Protein AF-A0A660XTS9-F1 (afdb_monomer)

Structure (mmCIF, N/CA/C/O backbone):
data_AF-A0A660XTS9-F1
#
_entry.id   AF-A0A660XTS9-F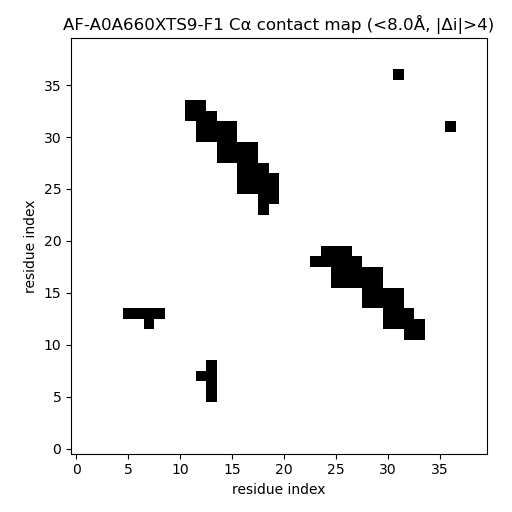1
#
loop_
_atom_site.group_PDB
_atom_site.id
_atom_site.type_symbol
_atom_site.label_atom_id
_atom_site.label_alt_id
_atom_site.label_comp_id
_atom_site.label_asym_id
_atom_site.label_entity_id
_atom_site.label_seq_id
_atom_site.pdbx_PDB_ins_code
_atom_site.Cartn_x
_atom_site.Cartn_y
_atom_site.Cartn_z
_atom_site.occupancy
_atom_site.B_iso_or_equiv
_atom_site.auth_seq_id
_atom_site.auth_comp_id
_atom_site.auth_asym_id
_atom_site.auth_atom_id
_atom_site.pdbx_PDB_model_num
ATOM 1 N N . MET A 1 1 ? -9.688 -8.562 -14.514 1.00 48.28 1 MET A N 1
ATOM 2 C CA . MET A 1 1 ? -9.365 -7.237 -13.947 1.00 48.28 1 MET A CA 1
ATOM 3 C C . MET A 1 1 ? -8.517 -6.505 -14.970 1.00 48.28 1 MET A C 1
ATOM 5 O O . MET A 1 1 ? -7.485 -7.033 -15.363 1.00 48.28 1 MET A O 1
ATOM 9 N N . GLU A 1 2 ? -8.994 -5.375 -15.491 1.00 44.75 2 GLU A N 1
ATOM 10 C CA . GLU A 1 2 ? -8.236 -4.560 -16.448 1.00 44.75 2 GLU A CA 1
ATOM 11 C C . GLU A 1 2 ? -7.161 -3.756 -15.705 1.00 44.75 2 GLU A C 1
ATOM 13 O O . GLU A 1 2 ? -7.446 -2.733 -15.094 1.00 44.75 2 GLU A O 1
ATOM 18 N N . PHE A 1 3 ? -5.908 -4.207 -15.769 1.00 54.75 3 PHE A N 1
ATOM 19 C CA . PHE A 1 3 ? -4.742 -3.454 -15.281 1.00 54.75 3 PHE A CA 1
ATOM 20 C C . PHE A 1 3 ? -4.284 -2.355 -16.268 1.00 54.75 3 PHE A C 1
ATOM 22 O O . PHE A 1 3 ? -3.245 -1.727 -16.066 1.00 54.75 3 PHE A O 1
ATOM 29 N N . SER A 1 4 ? -5.051 -2.108 -17.339 1.00 55.09 4 SER A N 1
ATOM 30 C CA . SER A 1 4 ? -4.666 -1.287 -18.500 1.00 55.09 4 SER A CA 1
ATOM 31 C C . SER A 1 4 ? -4.504 0.215 -18.226 1.00 55.09 4 SER A C 1
ATOM 33 O O . SER A 1 4 ? -4.051 0.937 -19.110 1.00 55.09 4 SER A O 1
ATOM 35 N N . VAL A 1 5 ? -4.827 0.703 -17.021 1.00 60.47 5 VAL A N 1
ATOM 36 C CA . VAL A 1 5 ? -4.725 2.134 -16.655 1.00 60.47 5 VAL A CA 1
ATOM 37 C C . VAL A 1 5 ? -3.574 2.418 -15.676 1.00 60.47 5 VAL A C 1
ATOM 39 O O . VAL A 1 5 ? -3.331 3.569 -15.316 1.00 60.47 5 VAL A O 1
ATOM 42 N N . LEU A 1 6 ? -2.818 1.399 -15.250 1.00 66.94 6 LEU A N 1
ATOM 43 C CA . LEU A 1 6 ? -1.676 1.606 -14.357 1.00 66.94 6 LEU A CA 1
ATOM 44 C C . LEU A 1 6 ? -0.526 2.277 -15.121 1.00 66.94 6 LEU A C 1
ATOM 46 O O . LEU A 1 6 ? 0.214 1.638 -15.872 1.00 66.94 6 LEU A O 1
ATOM 50 N N . LYS A 1 7 ? -0.385 3.593 -14.932 1.00 67.62 7 LYS A N 1
ATOM 51 C CA . LYS A 1 7 ? 0.763 4.361 -15.416 1.00 67.62 7 LYS A CA 1
ATOM 52 C C . LYS A 1 7 ? 1.946 4.126 -14.491 1.00 67.62 7 LYS A C 1
ATOM 54 O O . LYS A 1 7 ? 2.014 4.687 -13.403 1.00 67.62 7 LYS A O 1
ATOM 59 N N . PHE A 1 8 ? 2.861 3.286 -14.953 1.00 76.31 8 PHE A N 1
ATOM 60 C CA . PHE A 1 8 ? 4.175 3.143 -14.348 1.00 76.31 8 PHE A CA 1
ATOM 61 C C . PHE A 1 8 ? 5.010 4.377 -14.686 1.00 76.31 8 PHE A C 1
ATOM 63 O O . PHE A 1 8 ? 4.977 4.859 -15.819 1.00 76.31 8 PHE A O 1
ATOM 70 N N . ASP A 1 9 ? 5.744 4.866 -13.699 1.00 77.94 9 ASP A N 1
ATOM 71 C CA . ASP A 1 9 ? 6.727 5.927 -13.868 1.00 77.94 9 ASP A CA 1
ATOM 72 C C . ASP A 1 9 ? 7.933 5.433 -14.698 1.00 77.94 9 ASP A C 1
ATOM 74 O O . ASP A 1 9 ? 8.043 4.238 -14.996 1.00 77.94 9 ASP A O 1
ATOM 78 N N . GLU A 1 10 ? 8.871 6.316 -15.050 1.00 77.00 10 GLU A N 1
ATOM 79 C CA . GLU A 1 10 ? 10.048 5.996 -15.882 1.00 77.00 10 GLU A CA 1
ATOM 80 C C . GLU A 1 10 ? 10.916 4.872 -15.287 1.00 77.00 10 GLU A C 1
ATOM 82 O O . GLU A 1 10 ? 11.622 4.163 -16.002 1.00 77.00 10 GLU A O 1
ATOM 87 N N . LYS A 1 11 ? 10.819 4.660 -13.970 1.00 76.81 11 LYS A N 1
ATOM 88 C CA . LYS A 1 11 ? 11.500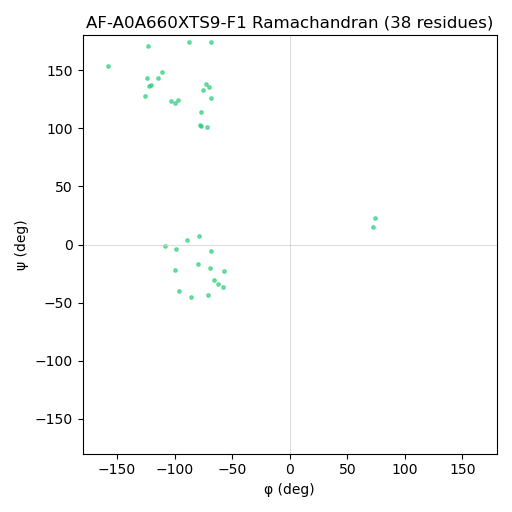 3.584 -13.233 1.00 76.81 11 LYS A CA 1
ATOM 89 C C . LYS A 1 11 ? 10.706 2.272 -13.147 1.00 76.81 11 LYS A C 1
ATOM 91 O O . LYS A 1 11 ? 11.141 1.348 -12.467 1.00 76.81 11 LYS A O 1
ATOM 96 N N . GLY A 1 12 ? 9.540 2.174 -13.790 1.00 79.62 12 GLY A N 1
ATOM 97 C CA . GLY A 1 12 ? 8.6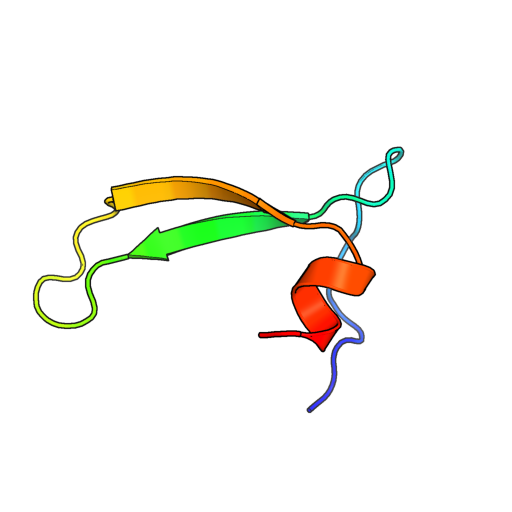91 0.977 -13.748 1.00 79.62 12 GLY A CA 1
ATOM 98 C C . GLY A 1 12 ? 7.954 0.777 -12.418 1.00 79.62 12 GLY A C 1
ATOM 99 O O . GLY A 1 12 ? 7.572 -0.348 -12.093 1.00 79.62 12 GLY A O 1
ATOM 100 N N . LEU A 1 13 ? 7.761 1.855 -11.653 1.00 80.62 13 LEU A N 1
ATOM 101 C CA . LEU A 1 13 ? 7.099 1.869 -10.346 1.00 80.62 13 LEU A CA 1
ATOM 102 C C . LEU A 1 13 ? 5.750 2.590 -10.431 1.00 80.62 13 LEU A C 1
ATOM 104 O O . LEU A 1 13 ? 5.605 3.535 -11.200 1.00 80.62 13 LEU A O 1
ATOM 108 N N . ILE A 1 14 ? 4.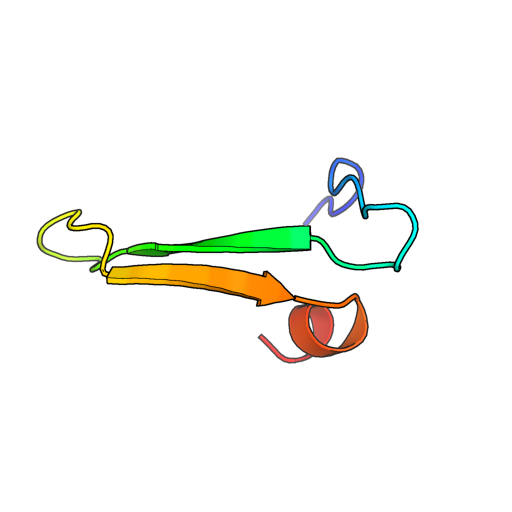785 2.177 -9.615 1.00 84.12 14 ILE A N 1
ATOM 109 C CA . ILE A 1 14 ? 3.531 2.897 -9.383 1.00 84.12 14 ILE A CA 1
ATOM 110 C C . ILE A 1 14 ? 3.460 3.374 -7.931 1.00 84.12 14 ILE A C 1
ATOM 112 O O . ILE A 1 14 ? 3.907 2.649 -7.041 1.00 84.12 14 ILE A O 1
ATOM 116 N N . PRO A 1 15 ? 2.896 4.558 -7.657 1.00 85.94 15 PRO A N 1
ATOM 117 C CA . PRO A 1 15 ? 2.554 4.938 -6.296 1.00 85.94 15 PRO A CA 1
ATOM 118 C C . PRO A 1 15 ? 1.369 4.094 -5.799 1.00 85.94 15 PRO A C 1
ATOM 120 O O . PRO A 1 15 ? 0.379 3.916 -6.508 1.00 85.94 15 PRO A O 1
ATOM 123 N N . ALA A 1 16 ? 1.464 3.595 -4.572 1.00 86.19 16 ALA A N 1
ATOM 124 C CA . ALA A 1 16 ? 0.430 2.839 -3.878 1.00 86.19 16 ALA A CA 1
ATOM 12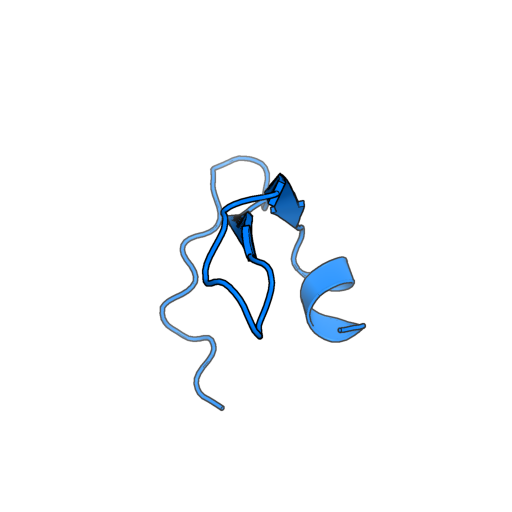5 C C . ALA A 1 16 ? 0.148 3.497 -2.523 1.00 86.19 16 ALA A C 1
ATOM 127 O O . ALA A 1 16 ? 1.064 3.755 -1.745 1.00 86.19 16 ALA A O 1
ATOM 128 N N . ILE A 1 17 ? -1.121 3.781 -2.241 1.00 89.25 17 ILE A N 1
ATOM 129 C CA . ILE A 1 17 ? -1.550 4.359 -0.965 1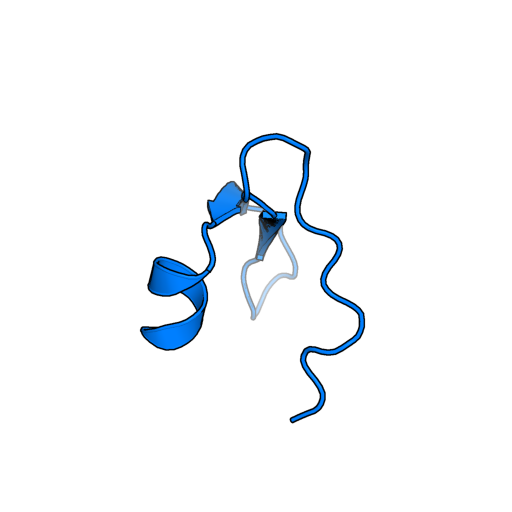.00 89.25 17 ILE A CA 1
ATOM 130 C C . ILE A 1 17 ? -2.173 3.242 -0.139 1.00 89.25 17 ILE A C 1
ATOM 132 O O . ILE A 1 17 ? -3.122 2.600 -0.587 1.00 89.25 17 ILE A O 1
ATOM 136 N N . VAL A 1 18 ? -1.645 3.016 1.062 1.00 89.31 18 VAL A N 1
ATOM 137 C CA . VAL A 1 18 ? -2.208 2.052 2.008 1.00 89.31 18 VAL A CA 1
ATOM 138 C C . VAL A 1 18 ? -3.094 2.794 2.990 1.00 89.31 18 VAL A C 1
ATOM 140 O O . VAL A 1 18 ? -2.657 3.738 3.650 1.00 89.31 18 VAL A O 1
ATOM 143 N N . GLN A 1 19 ? -4.342 2.353 3.068 1.00 92.38 19 GLN A N 1
ATOM 144 C CA . GLN A 1 19 ? -5.382 2.943 3.891 1.00 92.38 19 GLN A CA 1
ATOM 145 C C . GLN A 1 19 ? -5.951 1.878 4.828 1.00 92.38 19 GLN A C 1
ATOM 147 O O . GLN A 1 19 ? -6.095 0.717 4.438 1.00 92.38 19 GLN A O 1
ATOM 152 N N . ASP A 1 20 ? -6.286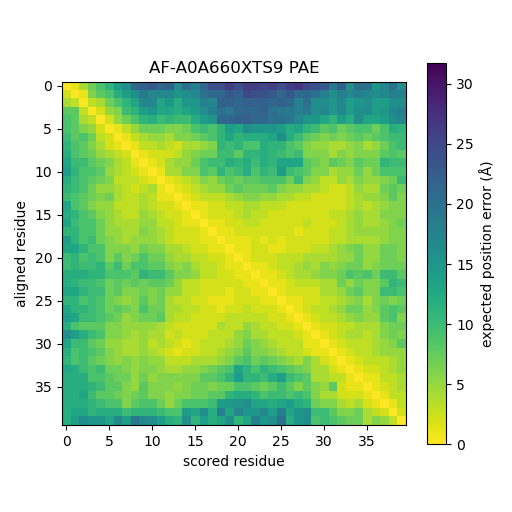 2.266 6.055 1.00 92.00 20 ASP A N 1
ATOM 153 C CA . ASP A 1 20 ? -7.037 1.401 6.957 1.00 92.00 20 ASP A CA 1
ATOM 154 C C . ASP A 1 20 ? -8.471 1.216 6.437 1.00 92.00 20 ASP A C 1
ATOM 156 O O . ASP A 1 20 ? -9.197 2.179 6.188 1.00 92.00 20 ASP A O 1
ATOM 160 N N . VAL A 1 21 ? -8.894 -0.039 6.281 1.00 93.19 21 VAL A N 1
ATOM 161 C CA . VAL A 1 21 ? -10.197 -0.389 5.690 1.00 93.19 21 VAL A CA 1
ATOM 162 C C . VAL A 1 21 ? -11.394 -0.019 6.576 1.00 93.19 21 VAL A C 1
ATOM 164 O O . VAL A 1 21 ? -12.518 0.069 6.087 1.00 93.19 21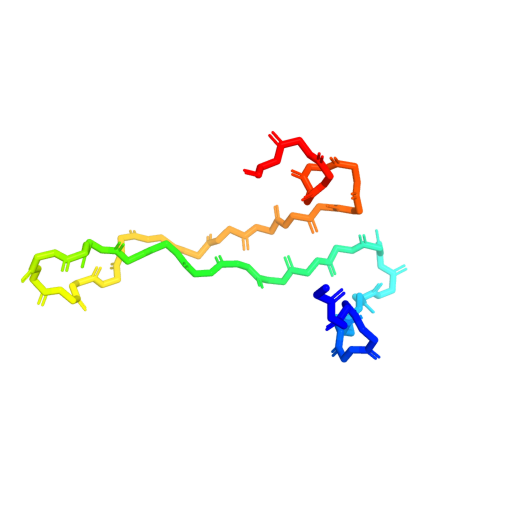 VAL A O 1
ATOM 167 N N . LYS A 1 22 ? -11.187 0.173 7.883 1.00 93.31 22 LYS A N 1
ATOM 168 C CA . LYS A 1 22 ? -12.253 0.455 8.852 1.00 93.31 22 LYS A CA 1
ATOM 169 C C . LYS A 1 22 ? -12.408 1.949 9.103 1.00 93.31 22 LYS A C 1
ATOM 171 O O . LYS A 1 22 ? -13.535 2.415 9.246 1.00 93.31 22 LYS A O 1
ATOM 176 N N . THR A 1 23 ? -11.300 2.681 9.193 1.00 94.81 23 THR A N 1
ATOM 177 C CA . THR A 1 23 ? -11.302 4.115 9.522 1.00 94.81 23 THR A CA 1
ATOM 178 C C . THR A 1 23 ? -11.164 5.007 8.295 1.00 94.81 23 THR A C 1
ATOM 180 O O . THR A 1 23 ? -11.554 6.171 8.346 1.00 94.81 23 THR A O 1
ATOM 183 N N . GLY A 1 24 ? -10.625 4.483 7.190 1.00 90.75 24 GLY A N 1
ATOM 184 C CA . GLY A 1 24 ? -10.272 5.288 6.027 1.00 90.75 24 GLY A CA 1
ATOM 185 C C . GLY A 1 24 ? -9.031 6.159 6.254 1.00 90.75 24 GLY A C 1
ATOM 186 O O . GLY A 1 24 ? -8.785 7.086 5.482 1.00 90.75 24 GLY A O 1
ATOM 187 N N . GLU A 1 25 ? -8.237 5.901 7.292 1.00 93.81 25 GLU A N 1
ATOM 188 C CA . GLU A 1 25 ? -7.006 6.653 7.531 1.00 93.81 25 GLU A CA 1
ATOM 189 C C . GLU A 1 25 ? -5.905 6.221 6.558 1.00 93.81 25 GLU A C 1
ATOM 191 O O . GLU A 1 25 ? -5.674 5.029 6.355 1.00 93.81 25 GLU A O 1
ATOM 196 N N . VAL A 1 26 ? -5.215 7.188 5.947 1.00 90.81 26 VAL A N 1
ATOM 197 C CA . VAL A 1 26 ? -4.049 6.912 5.101 1.00 90.81 26 VAL A CA 1
ATOM 198 C C . VAL A 1 26 ? -2.854 6.613 5.997 1.00 90.81 26 VAL A C 1
ATOM 200 O O . VAL A 1 26 ? -2.362 7.496 6.693 1.00 90.81 26 VAL A O 1
ATOM 203 N N . LEU A 1 27 ? -2.375 5.373 5.944 1.00 91.50 27 LEU A N 1
ATOM 204 C CA . LEU A 1 27 ? -1.277 4.890 6.775 1.00 91.50 27 LEU A CA 1
ATOM 205 C C . LEU A 1 27 ? 0.079 5.198 6.138 1.00 91.50 27 LEU A C 1
ATOM 207 O O . LEU A 1 27 ? 0.999 5.647 6.818 1.00 91.50 27 LEU A O 1
ATOM 211 N N . MET A 1 28 ? 0.218 4.952 4.830 1.00 89.38 28 MET A N 1
ATOM 212 C CA . MET A 1 28 ? 1.477 5.200 4.127 1.00 89.38 28 MET A CA 1
ATOM 213 C C . MET A 1 28 ? 1.319 5.384 2.619 1.00 89.38 28 MET A C 1
ATOM 215 O O . MET A 1 28 ? 0.418 4.831 1.986 1.00 89.38 28 MET A O 1
ATOM 219 N N . LEU A 1 29 ? 2.275 6.117 2.049 1.00 87.62 29 LEU A N 1
ATOM 220 C CA . LEU A 1 29 ? 2.551 6.155 0.620 1.00 87.62 29 LEU A CA 1
ATOM 221 C C . LEU A 1 29 ? 3.743 5.235 0.332 1.00 87.62 29 LEU A C 1
ATOM 223 O O . LEU A 1 29 ? 4.832 5.435 0.869 1.00 87.62 29 LEU A O 1
ATOM 227 N N . ALA A 1 30 ? 3.534 4.246 -0.526 1.00 85.69 30 ALA A N 1
ATOM 228 C CA . ALA A 1 30 ? 4.540 3.296 -0.978 1.00 85.69 30 ALA A CA 1
ATOM 229 C C . ALA A 1 30 ? 4.662 3.325 -2.508 1.00 85.69 30 ALA A C 1
ATOM 231 O O . ALA A 1 30 ? 3.853 3.938 -3.202 1.00 85.69 30 ALA A O 1
ATOM 232 N N . TYR A 1 31 ? 5.674 2.642 -3.039 1.00 83.50 31 TYR A N 1
ATOM 233 C CA . TYR A 1 31 ? 5.821 2.409 -4.472 1.00 83.50 31 TYR A CA 1
ATOM 234 C C . TYR A 1 31 ? 5.877 0.908 -4.741 1.00 83.50 31 TYR A C 1
ATOM 236 O O . TYR A 1 31 ? 6.562 0.177 -4.029 1.00 83.50 31 TYR A O 1
ATOM 244 N N . MET A 1 32 ? 5.171 0.449 -5.772 1.00 82.56 32 MET A N 1
ATOM 245 C CA . MET A 1 32 ? 5.133 -0.956 -6.179 1.00 82.56 32 MET A CA 1
ATOM 246 C C . MET A 1 32 ? 5.628 -1.100 -7.616 1.00 82.56 32 MET A C 1
ATOM 248 O O . MET A 1 32 ? 5.274 -0.307 -8.483 1.00 82.56 32 MET A O 1
ATOM 252 N N . ASN A 1 33 ? 6.445 -2.115 -7.886 1.00 81.50 33 ASN A N 1
ATOM 253 C CA . ASN A 1 33 ? 6.795 -2.502 -9.252 1.00 81.50 33 ASN A CA 1
ATOM 254 C C . ASN A 1 33 ? 5.757 -3.501 -9.808 1.00 81.50 33 ASN A C 1
ATOM 256 O O . ASN A 1 33 ? 4.849 -3.954 -9.105 1.00 81.50 33 ASN A O 1
ATOM 260 N N . ARG A 1 34 ? 5.894 -3.854 -11.092 1.00 77.75 34 ARG A N 1
ATOM 261 C CA . ARG A 1 34 ? 5.013 -4.825 -11.769 1.00 77.75 34 ARG A CA 1
ATOM 262 C C . ARG A 1 34 ? 4.988 -6.197 -11.087 1.00 77.75 34 ARG A C 1
ATOM 264 O O . ARG A 1 34 ? 3.935 -6.819 -11.046 1.00 77.75 34 ARG A O 1
ATOM 271 N N . GLU A 1 35 ? 6.120 -6.656 -10.561 1.00 75.12 35 GLU A N 1
ATOM 272 C CA . GLU A 1 35 ? 6.232 -7.964 -9.903 1.00 75.12 35 GLU A CA 1
ATOM 273 C C . GLU A 1 35 ? 5.519 -7.989 -8.546 1.00 75.12 35 GLU A C 1
ATOM 275 O O . GLU A 1 35 ? 4.751 -8.911 -8.279 1.00 75.12 35 GLU A O 1
ATOM 280 N N . SER A 1 36 ? 5.679 -6.945 -7.728 1.00 73.94 36 SER A N 1
ATOM 281 C CA . SER A 1 36 ? 4.973 -6.804 -6.449 1.00 73.94 36 SER A CA 1
ATOM 282 C C . SER A 1 36 ? 3.457 -6.723 -6.629 1.00 73.94 36 SER A C 1
ATOM 284 O O . SER A 1 36 ? 2.715 -7.249 -5.805 1.00 73.94 36 SER A O 1
ATOM 286 N N . LEU A 1 37 ? 2.985 -6.110 -7.721 1.00 68.94 37 LEU A N 1
ATOM 287 C CA . LEU A 1 37 ? 1.561 -6.077 -8.079 1.00 68.94 37 LEU A CA 1
ATOM 288 C C . LEU A 1 37 ? 0.982 -7.453 -8.431 1.00 68.94 37 LEU A C 1
ATOM 290 O O . LEU A 1 37 ? -0.200 -7.674 -8.223 1.00 68.94 37 LEU A O 1
ATOM 294 N N . LEU A 1 38 ? 1.788 -8.358 -8.987 1.00 70.69 38 LEU A N 1
ATOM 295 C CA . LEU A 1 38 ? 1.359 -9.709 -9.371 1.00 70.69 38 LEU A CA 1
ATOM 296 C C . LEU A 1 38 ? 1.300 -10.683 -8.185 1.00 70.69 38 LEU A C 1
ATOM 298 O O . LEU A 1 38 ? 0.710 -11.753 -8.308 1.00 70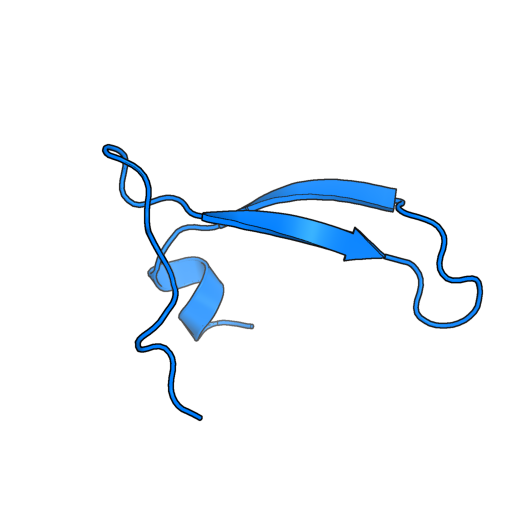.69 38 LEU A O 1
ATOM 302 N N . GLN A 1 39 ? 1.947 -10.345 -7.068 1.00 72.44 39 GLN A N 1
ATOM 303 C CA . GLN A 1 39 ? 1.998 -11.162 -5.850 1.00 72.44 39 GLN A CA 1
ATOM 304 C C . GLN A 1 39 ? 0.991 -10.718 -4.774 1.00 72.44 39 GLN A C 1
ATOM 306 O O . GLN A 1 39 ? 0.914 -11.366 -3.732 1.00 72.44 39 GLN A O 1
ATOM 311 N N . THR A 1 40 ? 0.259 -9.624 -5.011 1.00 58.59 40 THR A N 1
ATOM 312 C CA . THR A 1 40 ? -0.747 -9.057 -4.094 1.00 58.59 40 THR A CA 1
ATOM 313 C C . THR A 1 40 ? -2.149 -9.440 -4.547 1.00 58.59 40 THR A C 1
ATOM 315 O O . THR A 1 40 ? -2.966 -9.803 -3.674 1.00 58.59 40 THR A O 1
#

Foldseek 3Di:
DPPPPQDQDPVQKGWDWDADPPPRHTPDIDIDHPVNVVVD

Secondary structure (DSSP, 8-state):
---TT----TTSEEEEEEE-TTT--EEEEEEEEHHHHH--

Sequence (40 aa):
MEFSVLKFDEKGLIPAIVQDVKTGEVLMLAYMNRESLLQT

Nearest PDB structures (foldseek):
  5om8-assembly1_B  TM=5.697E-01  e=9.275E-01  Homo sapiens
  6hgm-assembly1_B  TM=5.336E-01  e=1.135E+00  Homo sapiens
  5om6-assembly2_D  TM=5.250E-01  e=2.081E+00  Homo sapiens
  1qmb-assembly1_B  TM=5.434E-01  e=2.081E+00  Homo sapiens
  3t1p-assembly1_A  TM=5.458E-01  e=8.004E+00  Homo sapiens

Radius of gyration: 11.63 Å; Cα contacts (8 Å, |Δi|>4): 41; chains: 1; bounding box: 24×18×28 Å

Solvent-accessible surface area (backbone atoms only — not comparable to full-atom values): 2719 Å² total; per-residue (Å²): 134,88,71,87,78,72,71,55,46,100,85,51,33,30,84,41,77,44,56,41,90,86,80,67,47,77,76,47,82,48,74,40,40,70,68,59,63,75,76,108

Mean predicted aligned error: 7.13 Å

pLDDT: mean 78.53, std 13.08, range [44.75, 94.81]